Protein AF-A0A4W4DQ94-F1 (afdb_monomer_lite)

Radius of gyration: 21.63 Å; chains: 1; bounding box: 48×39×56 Å

pLDDT: mean 80.73, std 15.07, range [39.47, 97.25]

Sequence (70 aa):
MRCPRSLCYHFHYHCDITSKKKELDRARDKTRINIGAAFERWKALRDLKGFKIDAELATFLLDSTFLVLL

Secondary structure (DSSP, 8-state):
-PPPHHHHHHHHHHHHHHHHHHHHHHHHHTT----GGGHHHHHHHHHHHT-SSHHHHHHHHHHHHHTT--

Structure (mmCIF, N/CA/C/O backbone):
data_AF-A0A4W4DQ94-F1
#
_entry.id   AF-A0A4W4DQ94-F1
#
loop_
_atom_site.group_PDB
_atom_site.id
_atom_site.type_symbol
_atom_site.label_atom_id
_atom_site.label_alt_id
_atom_site.label_comp_id
_atom_site.label_asym_id
_atom_site.label_entity_id
_atom_site.label_seq_id
_atom_site.pdbx_PDB_ins_code
_atom_site.Cartn_x
_atom_site.Cartn_y
_atom_site.Cartn_z
_atom_site.occupancy
_atom_site.B_iso_or_equiv
_atom_site.auth_seq_id
_atom_site.auth_comp_id
_atom_site.auth_asym_id
_atom_site.auth_atom_id
_atom_site.pdbx_PDB_model_num
ATOM 1 N N . MET A 1 1 ? 36.400 20.930 -31.948 1.00 39.47 1 MET A N 1
ATOM 2 C CA . MET A 1 1 ? 35.054 21.459 -31.636 1.00 39.47 1 MET A CA 1
ATOM 3 C C . MET A 1 1 ? 34.876 21.418 -30.122 1.00 39.47 1 MET A C 1
ATOM 5 O O . MET A 1 1 ? 34.942 20.333 -29.566 1.00 39.47 1 MET A O 1
ATOM 9 N N . ARG A 1 2 ? 34.784 22.566 -29.432 1.00 53.09 2 ARG A N 1
ATOM 10 C CA . ARG A 1 2 ? 34.532 22.606 -27.976 1.00 53.09 2 ARG A CA 1
ATOM 11 C C . ARG A 1 2 ? 33.030 22.762 -27.762 1.00 53.09 2 ARG A C 1
ATOM 13 O O . ARG A 1 2 ? 32.463 23.736 -28.247 1.00 53.09 2 ARG A O 1
ATOM 20 N N . CYS A 1 3 ? 32.402 21.811 -27.073 1.00 49.44 3 CYS A N 1
ATOM 21 C CA . CYS A 1 3 ? 31.004 21.937 -26.666 1.00 49.44 3 CYS A CA 1
ATOM 22 C C . CYS A 1 3 ? 30.813 23.206 -25.809 1.00 49.44 3 CYS A C 1
ATOM 24 O O . CYS A 1 3 ? 31.671 23.494 -24.967 1.00 49.44 3 CYS A O 1
ATOM 26 N N . PRO A 1 4 ? 29.722 23.974 -25.995 1.00 63.03 4 PRO A N 1
ATOM 27 C CA . PRO A 1 4 ? 29.458 25.170 -25.204 1.00 63.03 4 PRO A CA 1
ATOM 28 C C . PRO A 1 4 ? 29.340 24.821 -23.718 1.00 63.03 4 PRO A C 1
ATOM 30 O O . PRO A 1 4 ? 28.636 23.887 -23.338 1.00 63.03 4 PRO A O 1
ATOM 33 N N . ARG A 1 5 ? 30.008 25.597 -22.861 1.00 59.28 5 ARG A N 1
ATOM 34 C CA . ARG A 1 5 ? 30.088 25.364 -21.408 1.00 59.28 5 ARG A CA 1
ATOM 35 C C . ARG A 1 5 ? 28.704 25.278 -20.738 1.00 59.28 5 ARG A C 1
ATOM 37 O O . ARG A 1 5 ? 28.547 24.538 -19.774 1.00 59.28 5 ARG A O 1
ATOM 44 N N . SER A 1 6 ? 27.699 25.969 -21.283 1.00 60.34 6 SER A N 1
ATOM 45 C CA . SER A 1 6 ? 26.298 25.942 -20.831 1.00 60.34 6 SER A CA 1
ATOM 46 C C . SER A 1 6 ? 25.620 24.577 -21.001 1.00 60.34 6 SER A C 1
ATOM 48 O O . SER A 1 6 ? 24.862 24.162 -20.125 1.00 60.34 6 SER A O 1
ATOM 50 N N . LEU A 1 7 ? 25.931 23.849 -22.079 1.00 59.06 7 LEU A N 1
ATOM 51 C CA . LEU A 1 7 ? 25.411 22.501 -22.316 1.00 59.06 7 LEU A CA 1
ATOM 52 C C . LEU A 1 7 ? 25.979 21.498 -21.306 1.00 59.06 7 LEU A C 1
ATOM 54 O O . LEU A 1 7 ? 25.228 20.653 -20.832 1.00 59.06 7 LEU A O 1
ATOM 58 N N . CYS A 1 8 ? 27.248 21.635 -20.896 1.00 60.88 8 CYS A N 1
ATOM 59 C CA . CYS A 1 8 ? 27.831 20.789 -19.845 1.00 60.88 8 CYS A CA 1
ATOM 60 C C . CYS A 1 8 ? 27.165 20.997 -18.480 1.00 60.88 8 CYS A C 1
ATOM 62 O O . CYS A 1 8 ? 26.884 20.015 -17.799 1.00 60.88 8 CYS A O 1
ATOM 64 N N . TYR A 1 9 ? 26.878 22.244 -18.083 1.00 62.47 9 TYR A N 1
ATOM 65 C CA . TYR A 1 9 ? 26.169 22.501 -16.824 1.00 62.47 9 TYR A CA 1
ATOM 66 C C . TYR A 1 9 ? 24.774 21.879 -16.845 1.00 62.47 9 TYR A C 1
ATOM 68 O O . TYR A 1 9 ? 24.440 21.126 -15.939 1.00 62.47 9 TYR A O 1
ATOM 76 N N . HIS A 1 10 ? 23.981 22.125 -17.890 1.00 64.69 10 HIS A N 1
ATOM 77 C CA . HIS A 1 10 ? 22.632 21.566 -17.990 1.00 64.69 10 HIS A CA 1
ATOM 78 C C . HIS A 1 10 ? 22.634 20.027 -17.954 1.00 64.69 10 HIS A C 1
ATOM 80 O O . HIS A 1 10 ? 21.848 19.425 -17.223 1.00 64.69 10 HIS A O 1
ATOM 86 N N . PHE A 1 11 ? 23.563 19.384 -18.673 1.00 60.31 11 PHE A N 1
ATOM 87 C CA . PHE A 1 11 ? 23.711 17.927 -18.651 1.00 60.31 11 PHE A CA 1
ATOM 88 C C . PHE A 1 11 ? 24.145 17.391 -17.280 1.00 60.31 11 PHE A C 1
ATOM 90 O O . PHE A 1 11 ? 23.589 16.395 -16.823 1.00 60.31 11 PHE A O 1
ATOM 97 N N . HIS A 1 12 ? 25.096 18.043 -16.602 1.00 62.91 12 HIS A N 1
ATOM 98 C CA . HIS A 1 12 ? 25.513 17.656 -15.249 1.00 62.91 12 HIS A CA 1
ATOM 99 C C . HIS A 1 12 ? 24.378 17.820 -14.234 1.00 62.91 12 HIS A C 1
ATOM 101 O O . HIS A 1 12 ? 24.092 16.877 -13.503 1.00 62.91 12 HIS A O 1
ATOM 107 N N . TYR A 1 13 ? 23.663 18.951 -14.250 1.00 64.25 13 TYR A N 1
ATOM 108 C CA . TYR A 1 13 ? 22.497 19.164 -13.388 1.00 64.25 13 TYR A CA 1
ATOM 109 C C . TYR A 1 13 ? 21.422 18.092 -13.610 1.00 64.25 13 TYR A C 1
ATOM 111 O O . TYR A 1 13 ? 20.881 17.548 -12.647 1.00 64.25 13 TYR A O 1
ATOM 119 N N . HIS A 1 14 ? 21.137 17.734 -14.864 1.00 67.69 14 HIS A N 1
ATOM 120 C CA . HIS A 1 14 ? 20.181 16.674 -15.176 1.00 67.69 14 HIS A CA 1
ATOM 121 C C . HIS A 1 14 ? 20.682 15.286 -14.722 1.00 67.69 14 HIS A C 1
ATOM 123 O O . HIS A 1 14 ? 19.925 14.507 -14.140 1.00 67.69 14 HIS A O 1
ATOM 129 N N . CYS A 1 15 ? 21.970 14.982 -14.912 1.00 67.69 15 CYS A N 1
ATOM 130 C CA . CYS A 1 15 ? 22.589 13.734 -14.453 1.00 67.69 15 CYS A CA 1
ATOM 131 C C . CYS A 1 15 ? 22.533 13.590 -12.918 1.00 67.69 15 CYS A C 1
ATOM 133 O O . CYS A 1 15 ? 22.143 12.534 -12.408 1.00 67.69 15 CYS A O 1
ATOM 135 N N . ASP A 1 16 ? 22.806 14.668 -12.178 1.00 70.56 16 ASP A N 1
ATOM 136 C CA . ASP A 1 16 ? 22.743 14.695 -10.713 1.00 70.56 16 ASP A CA 1
ATOM 137 C C . ASP A 1 16 ? 21.320 14.486 -10.182 1.00 70.56 16 ASP A C 1
ATOM 139 O O . ASP A 1 16 ? 21.115 13.727 -9.231 1.00 70.56 16 ASP A O 1
AT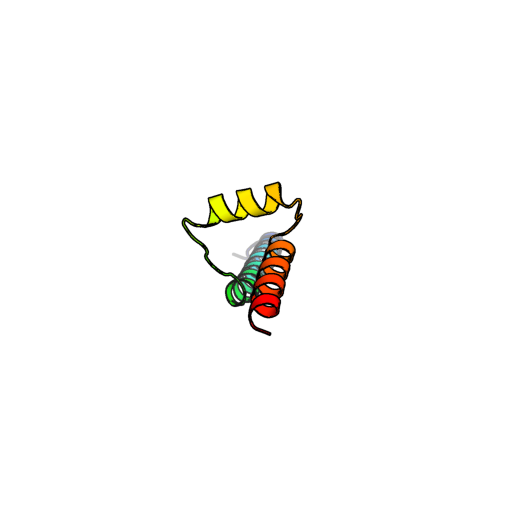OM 143 N N . ILE A 1 17 ? 20.312 15.104 -10.809 1.00 74.25 17 ILE A N 1
ATOM 144 C CA . ILE A 1 17 ? 18.900 14.907 -10.442 1.00 74.25 17 ILE A CA 1
ATOM 145 C C . ILE A 1 17 ? 18.494 13.444 -10.646 1.00 74.25 17 ILE A C 1
ATOM 147 O O . ILE A 1 17 ? 17.891 12.834 -9.758 1.00 74.25 17 ILE 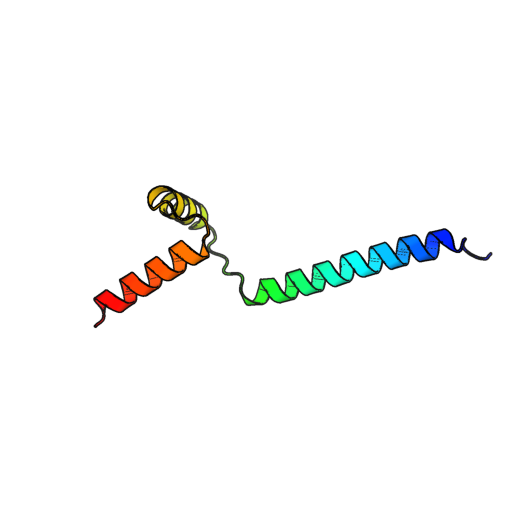A O 1
ATOM 151 N N . THR A 1 18 ? 18.851 12.852 -11.790 1.00 75.75 18 THR A N 1
ATOM 152 C CA . THR A 1 18 ? 18.500 11.452 -12.077 1.00 75.75 18 THR A CA 1
ATOM 153 C C . THR A 1 18 ? 19.199 10.470 -11.137 1.00 75.75 18 THR A C 1
ATOM 155 O O . THR A 1 18 ? 18.591 9.479 -10.736 1.00 75.75 18 THR A O 1
ATOM 158 N N . SER A 1 19 ? 20.437 10.754 -10.729 1.00 77.06 19 SER A N 1
ATOM 159 C CA . SER A 1 19 ? 21.197 9.907 -9.804 1.00 77.06 19 SER A CA 1
ATOM 160 C C . SER A 1 19 ? 20.640 9.978 -8.381 1.00 77.06 19 SER A C 1
ATOM 162 O O . SER A 1 19 ? 20.421 8.942 -7.756 1.00 77.06 19 SER A O 1
ATOM 164 N N . LYS A 1 20 ? 20.302 11.182 -7.900 1.00 81.50 20 LYS A N 1
ATOM 165 C CA . LYS A 1 20 ? 19.650 11.375 -6.594 1.00 81.50 20 LYS A CA 1
ATOM 166 C C . LYS A 1 20 ? 18.284 10.699 -6.529 1.00 81.50 20 LYS A C 1
ATOM 168 O O . LYS A 1 20 ? 17.972 10.048 -5.536 1.00 81.50 20 LYS A O 1
ATOM 173 N N . LYS A 1 21 ? 17.484 10.800 -7.595 1.00 81.56 21 LYS A N 1
ATOM 174 C CA . LYS A 1 21 ? 16.182 10.127 -7.673 1.00 81.56 21 LYS A CA 1
ATOM 175 C C . LYS A 1 21 ? 16.326 8.603 -7.594 1.00 81.56 21 LYS A C 1
ATOM 177 O O . LYS A 1 21 ? 15.634 7.981 -6.799 1.00 81.56 21 LYS A O 1
ATOM 182 N N . LYS A 1 22 ? 17.280 8.018 -8.330 1.00 84.12 22 LYS A N 1
ATOM 183 C CA . LYS A 1 22 ? 17.577 6.574 -8.272 1.00 84.12 22 LYS A CA 1
ATOM 184 C C . LYS A 1 22 ? 18.005 6.113 -6.879 1.00 84.12 22 LYS A C 1
ATOM 186 O O . LYS A 1 22 ? 17.632 5.021 -6.469 1.00 84.12 22 LYS A O 1
ATOM 191 N N . GLU A 1 23 ? 18.778 6.919 -6.156 1.00 86.38 23 GLU A N 1
ATOM 192 C CA . GLU A 1 23 ? 19.197 6.588 -4.789 1.00 86.38 23 GLU A CA 1
ATOM 193 C C . GLU A 1 23 ? 18.015 6.589 -3.813 1.00 86.38 23 GLU A C 1
ATOM 195 O O . GLU A 1 23 ? 17.859 5.656 -3.028 1.00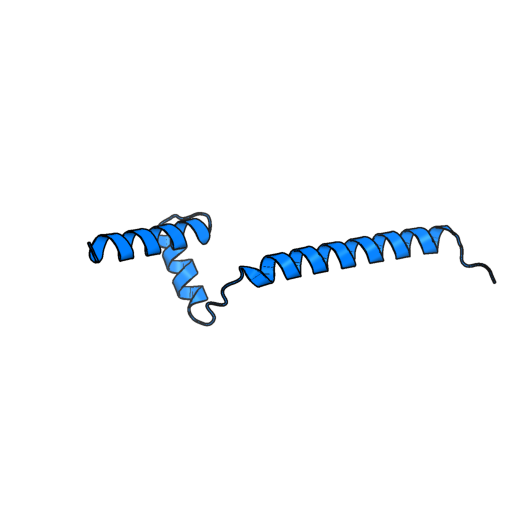 86.38 23 GLU A O 1
ATOM 200 N N . LEU A 1 24 ? 17.137 7.592 -3.910 1.00 84.69 24 LEU A N 1
ATOM 201 C CA . LEU A 1 24 ? 15.909 7.658 -3.116 1.00 84.69 24 LEU A CA 1
ATOM 202 C C . LEU A 1 24 ? 14.958 6.503 -3.439 1.00 84.69 24 LEU A C 1
ATOM 204 O O . LEU A 1 24 ? 14.389 5.907 -2.526 1.00 84.69 24 LEU A O 1
ATOM 208 N N . ASP A 1 25 ? 14.814 6.162 -4.719 1.00 85.12 25 ASP A N 1
ATOM 209 C CA . ASP A 1 25 ? 14.009 5.021 -5.152 1.00 85.12 25 ASP A CA 1
ATOM 210 C C . ASP A 1 25 ? 14.607 3.706 -4.626 1.00 85.12 25 ASP A C 1
ATOM 212 O O . ASP A 1 25 ? 13.877 2.894 -4.065 1.00 85.12 25 ASP A O 1
ATOM 216 N N . ARG A 1 26 ? 15.939 3.531 -4.667 1.00 84.25 26 ARG A N 1
ATOM 217 C CA . ARG A 1 26 ? 16.626 2.376 -4.054 1.00 84.25 26 ARG A CA 1
ATOM 218 C C . ARG A 1 26 ? 16.426 2.295 -2.544 1.00 84.25 26 ARG A C 1
ATOM 220 O O . ARG A 1 26 ? 16.244 1.203 -2.012 1.00 84.25 26 ARG A O 1
ATOM 227 N N . ALA A 1 27 ? 16.483 3.424 -1.841 1.00 83.81 27 ALA A N 1
ATOM 228 C CA . ALA A 1 27 ? 16.259 3.460 -0.399 1.00 83.81 27 ALA A CA 1
ATOM 229 C C . ALA A 1 27 ? 14.813 3.070 -0.050 1.00 83.81 27 ALA A C 1
ATOM 231 O O . ALA A 1 27 ? 14.595 2.316 0.895 1.00 83.81 27 ALA A O 1
ATOM 232 N N . ARG A 1 28 ? 13.842 3.536 -0.844 1.00 80.44 28 ARG A N 1
ATOM 233 C CA . ARG A 1 28 ? 12.414 3.217 -0.696 1.00 80.44 28 ARG A CA 1
ATOM 234 C C . ARG A 1 28 ? 12.077 1.779 -1.065 1.00 80.44 28 ARG A C 1
ATOM 236 O O . ARG A 1 28 ? 11.244 1.171 -0.403 1.00 80.44 28 ARG A O 1
ATOM 243 N N . ASP A 1 29 ? 12.731 1.217 -2.076 1.00 84.19 29 ASP A N 1
ATOM 244 C CA . ASP A 1 29 ? 12.519 -0.174 -2.488 1.00 84.19 29 ASP A CA 1
ATOM 245 C C . ASP A 1 29 ? 12.816 -1.164 -1.353 1.00 84.19 29 ASP A C 1
ATOM 247 O O . ASP A 1 29 ? 12.173 -2.207 -1.279 1.00 84.19 29 ASP A O 1
ATOM 251 N N . LYS A 1 30 ? 13.710 -0.818 -0.414 1.00 83.19 30 LYS A N 1
ATOM 252 C CA . LYS A 1 30 ? 14.000 -1.653 0.765 1.00 83.19 30 LYS A CA 1
ATOM 253 C C . LYS A 1 30 ? 12.823 -1.787 1.732 1.00 83.19 30 LYS A C 1
ATOM 255 O O . LYS A 1 30 ? 12.775 -2.756 2.480 1.00 83.19 30 LYS A O 1
ATOM 260 N N . THR A 1 31 ? 11.911 -0.817 1.755 1.00 82.12 31 THR A N 1
ATOM 261 C CA . THR A 1 31 ? 10.777 -0.780 2.691 1.00 82.12 31 THR A CA 1
ATOM 262 C C . THR A 1 31 ? 9.424 -0.876 1.989 1.00 82.12 31 THR A C 1
ATOM 264 O O . THR A 1 31 ? 8.387 -0.888 2.653 1.00 82.12 31 THR A O 1
ATOM 267 N N . ARG A 1 32 ? 9.402 -0.968 0.651 1.00 84.06 32 ARG A N 1
ATOM 268 C CA . ARG A 1 32 ? 8.165 -1.085 -0.127 1.00 84.06 32 ARG A CA 1
ATOM 269 C C . ARG A 1 32 ? 7.602 -2.500 -0.029 1.00 84.06 32 ARG A C 1
ATOM 271 O O . ARG A 1 32 ? 8.240 -3.465 -0.438 1.00 84.06 32 ARG A O 1
ATOM 278 N N . ILE A 1 33 ? 6.357 -2.605 0.426 1.00 85.12 33 ILE A N 1
ATOM 279 C CA . ILE A 1 33 ? 5.590 -3.853 0.418 1.00 85.12 33 ILE A CA 1
ATOM 280 C C . ILE A 1 33 ? 4.599 -3.802 -0.747 1.00 85.12 33 ILE A C 1
ATOM 282 O O . ILE A 1 33 ? 3.750 -2.914 -0.819 1.00 85.12 33 ILE A O 1
ATOM 286 N N . ASN A 1 34 ? 4.697 -4.759 -1.670 1.00 86.62 34 ASN A N 1
ATOM 287 C CA . ASN A 1 34 ? 3.772 -4.868 -2.796 1.00 86.62 34 ASN A CA 1
ATOM 288 C C . ASN A 1 34 ? 2.552 -5.704 -2.383 1.00 86.62 34 ASN A C 1
ATOM 290 O O . ASN A 1 34 ? 2.634 -6.925 -2.306 1.00 86.62 34 ASN A O 1
ATOM 294 N N . ILE A 1 35 ? 1.412 -5.052 -2.148 1.00 89.38 35 ILE A N 1
ATOM 295 C CA . ILE A 1 35 ? 0.167 -5.717 -1.712 1.00 89.38 35 ILE A CA 1
ATOM 296 C C . ILE A 1 35 ? -0.746 -6.171 -2.867 1.00 89.38 35 ILE A C 1
ATOM 298 O O . ILE A 1 35 ? -1.738 -6.864 -2.644 1.00 89.38 35 ILE A O 1
ATOM 302 N N . GLY A 1 36 ? -0.404 -5.826 -4.114 1.00 93.81 36 GLY A N 1
ATOM 303 C CA . GLY A 1 36 ? -1.064 -6.333 -5.322 1.00 93.81 36 GLY A CA 1
ATOM 304 C C . GLY A 1 36 ? -2.580 -6.114 -5.328 1.00 93.81 36 GLY A C 1
ATOM 305 O O . GLY A 1 36 ? -3.057 -5.016 -5.051 1.00 93.81 36 GLY A O 1
ATOM 306 N N . ALA A 1 37 ? -3.344 -7.173 -5.613 1.00 93.81 37 ALA A N 1
ATOM 307 C CA . ALA A 1 37 ? -4.808 -7.131 -5.675 1.00 93.81 37 ALA A CA 1
ATOM 308 C C . ALA A 1 37 ? -5.476 -6.699 -4.352 1.00 93.81 37 ALA A C 1
ATOM 310 O O . ALA A 1 37 ? -6.610 -6.224 -4.361 1.00 93.81 37 ALA A O 1
ATOM 311 N N . ALA A 1 38 ? -4.778 -6.811 -3.215 1.00 94.38 38 ALA A N 1
ATOM 312 C CA . ALA A 1 38 ? -5.292 -6.347 -1.931 1.00 94.38 38 ALA A CA 1
ATOM 313 C C . ALA A 1 38 ? -5.277 -4.813 -1.791 1.00 94.38 38 ALA A C 1
ATOM 315 O O . ALA A 1 38 ? -5.871 -4.300 -0.845 1.00 94.38 38 ALA A O 1
ATOM 316 N N . PHE A 1 39 ? -4.648 -4.073 -2.715 1.00 94.25 39 PHE A N 1
ATOM 317 C CA . PHE A 1 39 ? -4.531 -2.612 -2.649 1.00 94.25 39 PHE A CA 1
ATOM 318 C C . PHE A 1 39 ? -5.888 -1.896 -2.603 1.00 94.25 39 PHE A C 1
ATOM 320 O O . PHE A 1 39 ? -6.065 -0.964 -1.822 1.00 94.25 39 PHE A O 1
ATOM 327 N N . GLU A 1 40 ? -6.876 -2.346 -3.381 1.00 95.88 40 GLU A N 1
ATOM 328 C CA . GLU A 1 40 ? -8.211 -1.731 -3.363 1.00 95.88 40 GLU A CA 1
ATOM 329 C C . GLU A 1 40 ? -8.911 -1.936 -2.017 1.00 95.88 40 GLU A C 1
ATOM 331 O O . GLU A 1 40 ? -9.445 -0.993 -1.433 1.00 95.88 40 GLU A O 1
ATOM 336 N N . ARG A 1 41 ? -8.824 -3.150 -1.464 1.00 96.62 41 ARG A N 1
ATOM 337 C CA . ARG A 1 41 ? -9.361 -3.460 -0.134 1.00 96.62 41 ARG A CA 1
ATOM 338 C C . ARG A 1 41 ? -8.625 -2.693 0.967 1.00 96.62 41 ARG A C 1
ATOM 340 O O . ARG A 1 41 ? -9.257 -2.248 1.920 1.00 96.62 41 ARG A O 1
ATOM 347 N N . TRP A 1 42 ? -7.312 -2.524 0.830 1.00 95.94 42 TRP A N 1
ATOM 348 C CA . TRP A 1 42 ? -6.487 -1.735 1.740 1.00 95.94 42 TRP A CA 1
ATOM 349 C C . TRP A 1 42 ? -6.917 -0.265 1.768 1.00 95.94 42 TRP A C 1
ATOM 351 O O . TRP A 1 42 ? -7.185 0.265 2.844 1.00 95.94 42 TRP A O 1
ATOM 361 N N . LYS A 1 43 ? -7.062 0.377 0.599 1.00 95.75 43 LYS A N 1
ATOM 362 C CA . LYS A 1 43 ? -7.561 1.760 0.502 1.00 95.75 43 LYS A CA 1
ATOM 363 C C . LYS A 1 43 ? -8.952 1.900 1.112 1.00 95.75 43 LYS A C 1
ATOM 365 O O . LYS A 1 43 ? -9.152 2.770 1.949 1.00 95.75 43 LYS A O 1
ATOM 370 N N . ALA A 1 44 ? -9.879 1.012 0.748 1.00 96.88 44 ALA A N 1
ATOM 371 C CA . ALA A 1 44 ? -11.238 1.042 1.280 1.00 96.88 44 ALA A CA 1
ATOM 372 C C . ALA A 1 44 ? -11.249 0.943 2.813 1.00 96.88 44 ALA A C 1
ATOM 374 O O . ALA A 1 44 ? -11.978 1.675 3.478 1.00 96.88 44 ALA A O 1
ATOM 375 N N . LEU A 1 45 ? -10.406 0.077 3.385 1.00 96.25 45 LEU A N 1
ATOM 376 C CA . LEU A 1 45 ? -10.270 -0.057 4.833 1.00 96.25 45 LEU A CA 1
ATOM 377 C C . LEU A 1 45 ? -9.663 1.194 5.481 1.00 96.25 45 LEU A C 1
ATOM 379 O O . LEU A 1 45 ? -10.141 1.621 6.532 1.00 96.25 45 LEU A O 1
ATOM 383 N N . ARG A 1 46 ? -8.631 1.783 4.867 1.00 97.12 46 ARG A N 1
ATOM 384 C CA . ARG A 1 46 ? -7.985 3.011 5.347 1.00 97.12 46 ARG A CA 1
ATOM 385 C C . ARG A 1 46 ? -8.986 4.160 5.413 1.00 97.12 46 ARG A C 1
ATOM 387 O O . ARG A 1 46 ? -9.097 4.806 6.452 1.00 97.12 46 ARG A O 1
ATOM 394 N N . ASP A 1 47 ? -9.736 4.354 4.334 1.00 97.12 47 ASP A N 1
ATOM 395 C CA . ASP A 1 47 ? -10.709 5.435 4.207 1.00 97.12 47 ASP A CA 1
ATOM 396 C C . ASP A 1 47 ? -11.889 5.217 5.173 1.00 97.12 47 ASP A C 1
ATOM 398 O O . ASP A 1 47 ? -12.287 6.139 5.881 1.00 97.12 47 ASP A O 1
ATOM 402 N N . LEU A 1 48 ? -12.380 3.976 5.300 1.00 97.25 48 LEU A N 1
ATOM 403 C CA . LEU A 1 48 ? -13.428 3.602 6.260 1.00 97.25 48 LEU A CA 1
ATOM 404 C C . LEU A 1 48 ? -13.025 3.881 7.716 1.00 97.25 48 LEU A C 1
ATOM 406 O O . LEU A 1 48 ? -13.862 4.260 8.532 1.00 97.25 48 LEU A O 1
ATOM 410 N N . LYS A 1 49 ? -11.753 3.658 8.057 1.00 94.81 49 LYS A N 1
ATOM 411 C CA . LYS A 1 49 ? -11.211 3.900 9.401 1.00 94.81 49 LYS A CA 1
ATOM 412 C C . LYS A 1 49 ? -10.731 5.339 9.612 1.00 94.81 49 LYS A C 1
ATOM 414 O O . LYS A 1 49 ? -10.395 5.689 10.739 1.00 94.81 49 LYS A O 1
ATOM 419 N N . GLY A 1 50 ? -10.726 6.168 8.567 1.00 96.31 50 GLY A N 1
ATOM 420 C CA . GLY A 1 50 ? -10.321 7.571 8.637 1.00 96.31 50 GLY A CA 1
ATOM 421 C C . GLY A 1 50 ? -8.813 7.794 8.784 1.00 96.31 50 GLY A C 1
ATOM 422 O O . GLY A 1 50 ? -8.402 8.859 9.245 1.00 96.31 50 GLY A O 1
ATOM 423 N N . PHE A 1 51 ? -7.983 6.817 8.409 1.00 96.75 51 PHE A N 1
ATOM 424 C CA . PHE A 1 51 ? -6.526 6.967 8.447 1.00 96.75 51 PHE A CA 1
ATOM 425 C C . PHE A 1 51 ? -6.026 7.808 7.272 1.00 96.75 51 PHE A C 1
ATOM 427 O O . PHE A 1 51 ? -6.519 7.692 6.149 1.00 96.75 51 PHE A O 1
ATOM 434 N N . LYS A 1 52 ? -5.014 8.645 7.516 1.00 93.62 52 LYS A N 1
ATOM 435 C CA . LYS A 1 52 ? -4.485 9.560 6.492 1.00 93.62 52 LYS A CA 1
ATOM 436 C C . LYS A 1 52 ? -3.381 8.924 5.665 1.00 93.62 52 LYS A C 1
ATOM 438 O O . LYS A 1 52 ? -3.216 9.267 4.496 1.00 93.62 52 LYS A O 1
ATOM 443 N N . ILE A 1 53 ? -2.620 8.016 6.269 1.00 93.69 53 ILE A N 1
ATOM 444 C CA . ILE A 1 53 ? -1.491 7.342 5.628 1.00 93.69 53 ILE A CA 1
ATOM 445 C C . ILE A 1 53 ? -1.532 5.838 5.888 1.00 93.69 53 ILE A C 1
ATOM 447 O O . ILE A 1 53 ? -1.996 5.378 6.928 1.00 93.69 53 ILE A O 1
ATOM 451 N N . ASP A 1 54 ? -0.995 5.062 4.947 1.00 92.94 54 ASP A N 1
ATOM 452 C CA . ASP A 1 54 ? -0.975 3.597 5.031 1.00 92.94 54 ASP A CA 1
ATOM 453 C C . ASP A 1 54 ? -0.215 3.094 6.270 1.00 92.94 54 ASP A C 1
ATOM 455 O O . ASP A 1 54 ? -0.588 2.082 6.855 1.00 92.94 54 ASP A O 1
ATOM 459 N N . ALA A 1 55 ? 0.803 3.830 6.723 1.00 92.25 55 ALA A N 1
ATOM 460 C CA . ALA A 1 55 ? 1.552 3.487 7.929 1.00 92.25 55 ALA A CA 1
ATOM 461 C C . ALA A 1 55 ? 0.672 3.465 9.193 1.00 92.25 55 ALA A C 1
ATOM 463 O O . ALA A 1 55 ? 0.840 2.581 10.024 1.00 92.25 55 ALA A O 1
ATOM 464 N N . GLU A 1 56 ? -0.294 4.383 9.324 1.00 94.88 56 GLU A N 1
ATOM 465 C CA . GLU A 1 56 ? -1.205 4.418 10.479 1.00 94.88 56 GLU A CA 1
ATOM 466 C C . GLU A 1 56 ? -2.120 3.190 10.497 1.00 94.88 56 GLU A C 1
ATOM 468 O O . GLU A 1 56 ? -2.250 2.527 11.526 1.00 94.88 56 GLU A O 1
ATOM 473 N N . LEU A 1 57 ? -2.701 2.847 9.341 1.00 94.94 57 LEU A N 1
ATOM 474 C CA . LEU A 1 57 ? -3.515 1.640 9.204 1.00 94.94 57 LEU A CA 1
ATOM 475 C C . LEU A 1 57 ? -2.685 0.378 9.487 1.00 94.94 57 LEU A C 1
ATOM 477 O O . LEU A 1 57 ? -3.169 -0.526 10.164 1.00 94.94 57 LEU A O 1
ATOM 481 N N . ALA A 1 58 ? -1.447 0.312 8.988 1.00 93.19 58 ALA A N 1
ATOM 482 C CA . ALA A 1 58 ? -0.556 -0.821 9.219 1.00 93.19 58 ALA A CA 1
ATOM 483 C C . ALA A 1 58 ? -0.262 -1.019 10.711 1.00 93.19 58 ALA A C 1
ATOM 485 O O . ALA A 1 58 ? -0.437 -2.126 11.215 1.00 93.19 58 ALA A O 1
ATOM 486 N N . THR A 1 59 ? 0.120 0.046 11.422 1.00 93.88 59 THR A N 1
ATOM 487 C CA . THR A 1 59 ? 0.368 0.002 12.869 1.00 93.88 59 THR A CA 1
ATOM 488 C C . THR A 1 59 ? -0.880 -0.435 13.629 1.00 93.88 59 THR A C 1
ATOM 490 O O . THR A 1 59 ? -0.810 -1.369 14.418 1.00 93.88 59 THR A O 1
ATOM 493 N N . PHE A 1 60 ? -2.045 0.139 13.313 1.00 93.75 60 PHE A N 1
ATOM 494 C CA . PHE A 1 60 ? -3.313 -0.258 13.932 1.00 93.75 60 PHE A CA 1
ATOM 495 C C . PHE A 1 60 ? -3.623 -1.755 13.746 1.00 93.75 60 PHE A C 1
ATOM 497 O O . PHE A 1 60 ? -4.056 -2.436 14.681 1.00 93.75 60 PHE A O 1
ATOM 504 N N . LEU A 1 61 ? -3.411 -2.287 12.539 1.00 91.94 61 LEU A N 1
ATOM 505 C CA . LEU A 1 61 ? -3.622 -3.708 12.258 1.00 91.94 61 LEU A CA 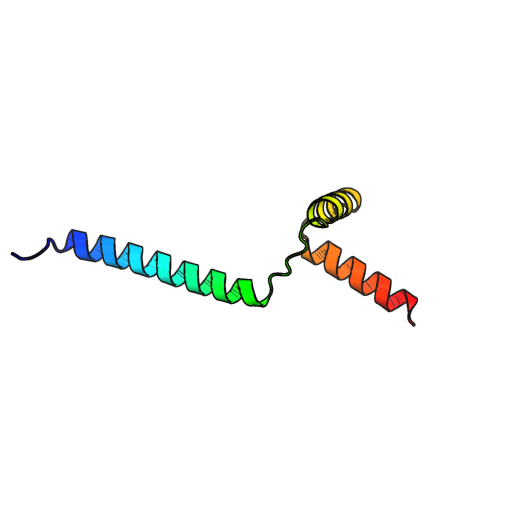1
ATOM 506 C C . LEU A 1 61 ? -2.634 -4.590 13.028 1.00 91.94 61 LEU A C 1
ATOM 508 O O . LEU A 1 61 ? -3.045 -5.608 13.574 1.00 91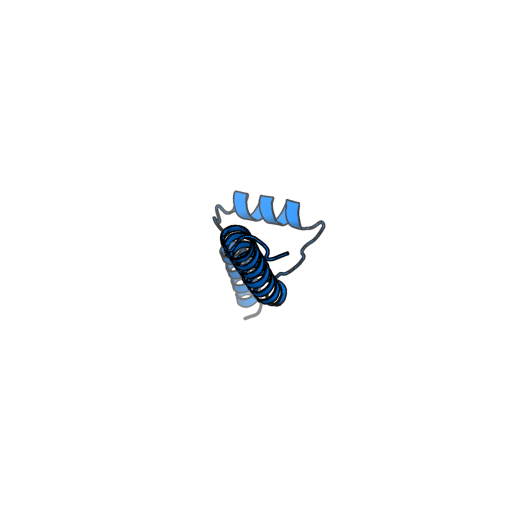.94 61 LEU A O 1
ATOM 512 N N . LEU A 1 62 ? -1.365 -4.192 13.118 1.00 92.19 62 LEU A N 1
ATOM 513 C CA . LEU A 1 62 ? -0.366 -4.920 13.897 1.00 92.19 62 LEU A CA 1
ATOM 514 C C . LEU A 1 62 ? -0.737 -4.924 15.384 1.00 92.19 62 LEU A C 1
ATOM 516 O O . LEU A 1 62 ? -0.873 -5.999 15.964 1.00 92.19 62 LEU A O 1
ATOM 520 N N . ASP A 1 63 ? -1.011 -3.764 15.974 1.00 91.88 63 ASP A N 1
ATOM 521 C CA . ASP A 1 63 ? -1.361 -3.638 17.393 1.00 91.88 63 ASP A CA 1
ATOM 522 C C . ASP A 1 63 ? -2.612 -4.455 17.744 1.00 91.88 63 ASP A C 1
ATOM 524 O O . ASP A 1 63 ? -2.636 -5.180 18.737 1.00 91.88 63 ASP A O 1
ATOM 528 N N . SER A 1 64 ? -3.638 -4.415 16.889 1.00 85.88 64 SER A N 1
ATOM 529 C CA . SER A 1 64 ? -4.857 -5.208 17.089 1.00 85.88 64 SER A CA 1
ATOM 530 C C . SER A 1 64 ? -4.633 -6.713 16.942 1.00 85.88 64 SER A C 1
ATOM 532 O O . SER A 1 64 ? -5.297 -7.482 17.627 1.00 85.88 64 SER A O 1
ATOM 534 N N . THR A 1 65 ? -3.691 -7.161 16.107 1.00 78.88 65 THR A N 1
ATOM 535 C CA . THR A 1 65 ? -3.317 -8.584 16.051 1.00 78.88 65 THR A CA 1
ATOM 536 C C . THR A 1 65 ? -2.483 -9.030 17.251 1.00 78.88 65 THR A C 1
ATOM 538 O O . THR A 1 65 ? -2.702 -10.130 17.755 1.00 78.88 65 THR A O 1
ATOM 541 N N . PHE A 1 66 ? -1.571 -8.190 17.750 1.00 66.00 66 PHE A N 1
ATOM 542 C CA . PHE A 1 66 ? -0.733 -8.522 18.908 1.00 66.00 66 PHE A CA 1
ATOM 543 C C . PHE A 1 66 ? -1.524 -8.548 20.222 1.00 66.00 66 PHE A C 1
ATOM 545 O O . PHE A 1 66 ? -1.240 -9.382 21.076 1.00 66.00 66 PHE A O 1
ATOM 552 N N . LEU A 1 67 ? -2.550 -7.705 20.370 1.00 60.53 67 LEU A N 1
ATOM 553 C CA . LEU A 1 67 ? -3.406 -7.680 21.565 1.00 60.53 67 LEU A CA 1
ATOM 554 C C . LEU A 1 67 ? -4.377 -8.867 21.676 1.00 60.53 67 LEU A C 1
ATOM 556 O O . LEU A 1 67 ? -4.929 -9.089 22.744 1.00 60.53 67 LEU A O 1
ATOM 560 N N . VAL A 1 68 ? -4.607 -9.622 20.598 1.00 57.72 68 VAL A N 1
ATOM 561 C CA . VAL A 1 68 ? -5.492 -10.807 20.604 1.00 57.72 68 VAL A CA 1
ATOM 562 C C . VAL A 1 68 ? -4.709 -12.098 20.908 1.00 57.72 6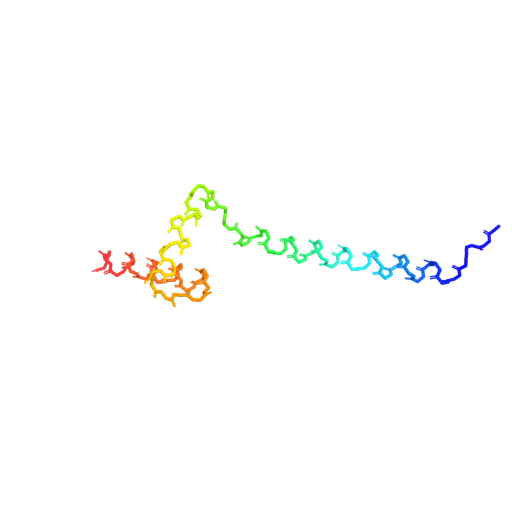8 VAL A C 1
ATOM 564 O O . VAL A 1 68 ? -5.304 -13.151 21.122 1.00 57.72 68 VAL A O 1
ATOM 567 N N . LEU A 1 69 ? -3.373 -12.026 20.936 1.00 57.41 69 LEU A N 1
ATOM 568 C CA . LEU A 1 69 ? -2.465 -13.156 21.180 1.00 57.41 69 LEU A CA 1
ATOM 569 C C . LEU A 1 69 ? -1.794 -13.133 22.569 1.00 57.41 69 LEU A C 1
ATOM 571 O O . LEU A 1 69 ? -0.998 -14.029 22.856 1.00 57.41 69 LEU A O 1
ATOM 575 N N . LEU A 1 70 ? -2.105 -12.141 23.410 1.00 53.84 70 LEU A N 1
ATOM 576 C CA . LEU A 1 70 ? -1.690 -12.031 24.816 1.00 53.84 70 LEU A CA 1
ATOM 577 C C . LEU A 1 70 ? -2.909 -12.172 25.731 1.00 53.84 70 LEU A C 1
ATOM 579 O O . LEU A 1 70 ? -2.752 -12.799 26.801 1.00 53.84 70 LEU A O 1
#

Foldseek 3Di:
DDDPPVVVVVVVVVVVVVVVVVVVVVVVVVVDDDPDPCVVVLVVVCVVVVHPDSVVVVVVVVVVVVVVVD

Organism: Electrophorus electricus (NCBI:txid8005)